Protein AF-W6THU1-F1 (afdb_monomer)

InterPro domains:
  IPR005235 Metallophosphoesterase, YmdB-like [PF13277] (6-99)
  IPR005235 Metallophosphoesterase, YmdB-like [PTHR36303] (3-99)
  IPR029052 Metallo-dependent phosphatase-like [G3DSA:3.60.21.10] (3-100)
  IPR029052 Metallo-dependent phosphatase-like [SSF56300] (3-96)

Nearest PDB structures (foldseek):
  4b2o-assembly1_D  TM=9.483E-01  e=2.978E-08  Bacillus subtilis subsp. subtilis str. 168
  1t71-assembly1_A  TM=9.172E-01  e=1.342E-07  Mycoplasmoides pneumoniae M129
  2cv9-assembly1_A  TM=9.005E-01  e=1.530E-07  Thermus thermophilus HB8
  1t70-assembly4_H  TM=9.074E-01  e=1.615E-06  Deinococcus radiodurans R1 = ATCC 13939 = DSM 20539
  2xci-assembly1_A  TM=4.344E-01  e=8.362E-01  Aquifex aeolicus

Mean predicted aligned error: 3.11 Å

Foldseek 3Di:
DDAAEAEEEEQAEPVSLVCLQPPVVVVCVVVVHDAYEYEHCHHHVGGEDDPVSVVSNVVSGHQAYEHEPRPCVDPPCQVCQQVDPRYAYPPPDPPVTDHD

Organism: NCBI:txid1432657

pLDDT: mean 94.31, std 5.41, range [68.25, 98.62]

Secondary structure (DSSP, 8-state):
----EEEEEE--HHHHHHHHHHHHHHHHHHHT--EEEEE-TTTTTTSS--HHHHHHHHHTT--EEE--TTTTSSTTTGGGGGG-TTEE--TTS-TTS---

Solvent-accessible surface area (backbone atoms only — not comparable to full-atom values): 5449 Å² total; per-residue (Å²): 140,87,86,36,74,44,76,49,66,71,32,46,25,70,68,32,53,51,49,40,64,74,42,42,58,62,51,29,62,77,68,60,46,77,43,28,38,31,34,30,34,26,30,36,88,68,54,2,45,43,57,72,57,54,53,50,43,42,72,42,61,40,57,34,39,38,36,44,96,31,49,66,72,29,82,69,35,35,81,45,28,68,78,38,95,43,43,35,48,55,83,88,52,64,85,91,52,68,40,78

Sequence (100 aa):
MSLRILVSGEIVGKPGVFVVKNFLHSFKQKNKIDFVISGNNFTTGFRGLCKRHAFLLKKYGVDVLTLGENAFVRAGLSDELDRYNFILKPLNCPARLKGY

Structure (mmCIF, N/CA/C/O backbone):
data_AF-W6THU1-F1
#
_entry.id   AF-W6THU1-F1
#
loop_
_atom_site.group_PDB
_atom_site.id
_atom_site.type_symbol
_atom_site.label_atom_id
_atom_site.label_alt_id
_atom_site.label_comp_id
_atom_site.label_asym_id
_atom_site.label_entity_id
_atom_site.label_seq_id
_atom_site.pdbx_PDB_ins_code
_atom_site.Cartn_x
_atom_site.Cartn_y
_atom_site.Cartn_z
_atom_site.occupancy
_atom_site.B_iso_or_equiv
_atom_site.auth_seq_id
_atom_site.auth_comp_id
_atom_site.auth_asym_id
_atom_site.auth_atom_id
_atom_site.pdbx_PDB_model_num
ATOM 1 N N . MET A 1 1 ? -26.510 -1.101 8.837 1.00 73.31 1 MET A N 1
ATOM 2 C CA . MET A 1 1 ? -25.075 -1.091 9.208 1.00 73.31 1 MET A CA 1
ATOM 3 C C . MET A 1 1 ? -24.376 -0.054 8.345 1.00 73.31 1 MET A C 1
ATOM 5 O O . MET A 1 1 ? -24.738 0.050 7.181 1.00 73.31 1 MET A O 1
ATOM 9 N N . SER A 1 2 ? -23.452 0.735 8.896 1.00 91.19 2 SER A N 1
ATOM 10 C CA . SER A 1 2 ? -22.630 1.674 8.120 1.00 91.19 2 SER A CA 1
ATOM 11 C C . SER A 1 2 ? -21.210 1.133 7.985 1.00 91.19 2 SER A C 1
ATOM 13 O O . SER A 1 2 ? -20.706 0.519 8.919 1.00 91.19 2 SER A O 1
ATOM 15 N N . LEU A 1 3 ? -20.599 1.347 6.820 1.00 96.44 3 LEU A N 1
ATOM 16 C CA . LEU A 1 3 ? -19.205 1.008 6.544 1.00 96.44 3 LEU A CA 1
ATOM 17 C C . LEU A 1 3 ? -18.361 2.280 6.655 1.00 96.44 3 LEU A C 1
ATOM 19 O O . LEU A 1 3 ? -18.695 3.296 6.042 1.00 96.44 3 LEU A O 1
ATOM 23 N N . ARG A 1 4 ? -17.270 2.238 7.419 1.00 98.00 4 ARG A N 1
ATOM 24 C CA . ARG A 1 4 ? -16.330 3.355 7.565 1.00 98.00 4 ARG A CA 1
ATOM 25 C C . ARG A 1 4 ? -15.024 3.039 6.856 1.00 98.00 4 ARG A C 1
ATOM 27 O O . ARG A 1 4 ? -14.295 2.126 7.241 1.00 98.00 4 ARG A O 1
ATOM 34 N N . ILE A 1 5 ? -14.718 3.840 5.841 1.00 98.25 5 ILE A N 1
ATOM 35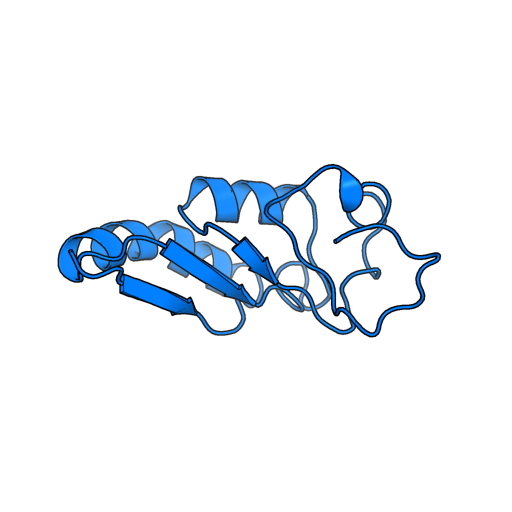 C CA . ILE A 1 5 ? -13.514 3.697 5.024 1.00 98.25 5 ILE A CA 1
ATOM 36 C C . ILE A 1 5 ? -12.538 4.821 5.367 1.00 98.25 5 ILE A C 1
ATOM 38 O O . ILE A 1 5 ? -12.900 5.996 5.334 1.00 98.25 5 ILE A O 1
ATOM 42 N N . LEU A 1 6 ? -11.291 4.463 5.669 1.00 98.31 6 LEU A N 1
ATOM 43 C CA . LEU A 1 6 ? -10.179 5.403 5.749 1.00 98.31 6 LEU A CA 1
ATOM 44 C C . LEU A 1 6 ? -9.437 5.411 4.417 1.00 98.31 6 LEU A C 1
ATOM 46 O O . LEU A 1 6 ? -8.822 4.416 4.043 1.00 98.31 6 LEU A O 1
ATOM 50 N N . VAL A 1 7 ? -9.435 6.558 3.746 1.00 97.88 7 VAL A N 1
ATOM 51 C CA . VAL A 1 7 ? -8.535 6.819 2.622 1.00 97.88 7 VAL A CA 1
ATOM 52 C C . VAL A 1 7 ? -7.372 7.642 3.156 1.00 97.88 7 VAL A C 1
ATOM 54 O O . VAL A 1 7 ? -7.517 8.819 3.480 1.00 97.88 7 VAL A O 1
ATOM 57 N N . SER A 1 8 ? -6.231 6.987 3.331 1.00 94.62 8 SER A N 1
ATOM 58 C CA . SER A 1 8 ? -4.992 7.634 3.740 1.00 94.62 8 SER A CA 1
ATOM 59 C C . SER A 1 8 ? -4.336 8.314 2.543 1.00 94.62 8 SER A C 1
ATOM 61 O O . SER A 1 8 ? -4.464 7.859 1.405 1.00 94.62 8 SER A O 1
ATOM 63 N N . GLY A 1 9 ? -3.600 9.388 2.821 1.00 93.31 9 GLY A N 1
ATOM 64 C CA . GLY A 1 9 ? -2.704 9.985 1.845 1.00 93.31 9 GLY A CA 1
ATOM 65 C C . GLY A 1 9 ? -1.546 9.055 1.473 1.00 93.31 9 GLY A C 1
ATOM 66 O O . GLY A 1 9 ? -1.513 7.862 1.780 1.00 93.31 9 GLY A O 1
ATOM 67 N N . GLU A 1 10 ? -0.566 9.636 0.800 1.00 96.25 10 GLU A N 1
ATOM 68 C CA . GLU A 1 10 ? 0.615 8.923 0.336 1.00 96.25 10 GLU A CA 1
ATOM 69 C C . GLU A 1 10 ? 1.509 8.466 1.504 1.00 96.25 10 GLU A C 1
ATOM 71 O O . GLU A 1 10 ? 1.920 9.263 2.351 1.00 96.25 10 GLU A O 1
ATOM 76 N N . ILE A 1 11 ? 1.866 7.182 1.531 1.00 98.00 11 ILE A N 1
ATOM 77 C CA . ILE A 1 11 ? 2.831 6.640 2.488 1.00 98.00 11 ILE A CA 1
ATOM 78 C C . ILE A 1 11 ? 4.232 6.825 1.914 1.00 98.00 11 ILE A C 1
ATOM 80 O O . ILE A 1 11 ? 4.685 6.058 1.063 1.00 98.00 11 ILE A O 1
ATOM 84 N N . VAL A 1 12 ? 4.946 7.826 2.425 1.00 97.88 12 VAL A N 1
ATOM 85 C CA . VAL A 1 12 ? 6.260 8.220 1.906 1.00 97.88 12 VAL A CA 1
ATOM 86 C C . VAL A 1 12 ? 7.398 7.618 2.735 1.00 97.88 12 VAL A C 1
ATOM 88 O O . VAL A 1 12 ? 7.568 7.919 3.921 1.00 97.88 12 VAL A O 1
ATOM 91 N N . GLY A 1 13 ? 8.230 6.802 2.085 1.00 97.19 13 GLY A N 1
ATOM 92 C CA . GLY A 1 13 ? 9.473 6.285 2.657 1.00 97.19 13 GLY A CA 1
ATOM 93 C C . GLY A 1 13 ? 9.325 5.472 3.953 1.00 97.19 13 GLY A C 1
ATOM 94 O O . GLY A 1 13 ? 8.243 5.067 4.381 1.00 97.19 13 GLY A O 1
ATOM 95 N N . LYS A 1 14 ? 10.464 5.249 4.622 1.00 96.50 14 LYS A N 1
ATOM 96 C CA . LYS A 1 14 ? 10.514 4.587 5.938 1.00 96.50 14 LYS A CA 1
ATOM 97 C C . LYS A 1 14 ? 9.692 5.316 7.020 1.00 96.50 14 LYS A C 1
ATOM 99 O O . LYS A 1 14 ? 9.047 4.608 7.792 1.00 96.50 14 LYS A O 1
ATOM 104 N N . PRO A 1 15 ? 9.673 6.665 7.097 1.00 97.12 15 PRO A N 1
ATOM 105 C CA . PRO A 1 15 ? 8.867 7.370 8.095 1.00 97.12 15 PRO A CA 1
ATOM 106 C C . PRO A 1 15 ? 7.368 7.086 7.952 1.00 97.12 15 PRO A C 1
ATOM 108 O O . PRO A 1 15 ? 6.718 6.777 8.947 1.00 97.12 15 PRO A O 1
ATOM 111 N N . GLY A 1 16 ? 6.829 7.086 6.726 1.00 97.75 16 GLY A N 1
ATOM 112 C CA . GLY A 1 16 ? 5.421 6.756 6.488 1.00 97.75 16 GLY A CA 1
ATOM 113 C C . GLY A 1 16 ? 5.080 5.332 6.933 1.00 97.75 16 GLY A C 1
ATOM 114 O O . GLY A 1 16 ? 4.113 5.117 7.663 1.00 97.75 16 GLY A O 1
ATOM 115 N N . VAL A 1 17 ? 5.925 4.358 6.576 1.00 98.00 17 VAL A N 1
ATOM 116 C CA . VAL A 1 17 ? 5.752 2.960 7.013 1.00 98.00 17 VAL A CA 1
ATOM 117 C C . VAL A 1 17 ? 5.816 2.837 8.542 1.00 98.00 17 VAL A C 1
ATOM 119 O O . VAL A 1 17 ? 5.052 2.070 9.129 1.00 98.00 17 VAL A O 1
ATOM 122 N N . PHE A 1 18 ? 6.693 3.600 9.205 1.00 98.12 18 PHE A N 1
ATOM 123 C CA . PHE A 1 18 ? 6.796 3.631 10.666 1.00 98.12 18 PHE A CA 1
ATOM 124 C C . PHE A 1 18 ? 5.523 4.178 11.326 1.00 98.12 18 PHE A C 1
ATOM 126 O O . PHE A 1 18 ? 5.051 3.598 12.304 1.00 98.12 18 PHE A O 1
ATOM 133 N N . VAL A 1 19 ? 4.932 5.246 10.784 1.00 97.88 19 VAL A N 1
ATOM 134 C CA . VAL A 1 19 ? 3.663 5.786 11.297 1.00 97.88 19 VAL A CA 1
ATOM 135 C C . VAL A 1 19 ? 2.551 4.745 11.165 1.00 97.88 19 VAL A C 1
ATOM 137 O O . VAL A 1 19 ? 1.854 4.456 12.135 1.00 97.88 19 VAL A O 1
ATOM 140 N N . VAL A 1 20 ? 2.425 4.110 10.000 1.00 98.25 20 VAL A N 1
ATOM 141 C CA . VAL A 1 20 ? 1.397 3.084 9.766 1.00 98.25 20 VAL A CA 1
ATOM 142 C C . VAL A 1 20 ? 1.544 1.928 10.754 1.00 98.25 20 VAL A C 1
ATOM 144 O O . VAL A 1 20 ? 0.568 1.543 11.395 1.00 98.25 20 VAL A O 1
ATOM 147 N N . LYS A 1 21 ? 2.773 1.428 10.940 1.00 98.38 21 LYS A N 1
ATOM 148 C CA . LYS A 1 21 ? 3.083 0.344 11.881 1.00 98.38 21 LYS A CA 1
ATOM 149 C C . LYS A 1 21 ? 2.601 0.638 13.305 1.00 98.38 21 LYS A C 1
ATOM 151 O O . LYS A 1 21 ? 2.081 -0.262 13.956 1.00 98.38 21 LYS A O 1
ATOM 156 N N . ASN A 1 22 ? 2.820 1.857 13.795 1.00 98.31 22 ASN A N 1
ATOM 157 C CA . ASN A 1 22 ? 2.610 2.184 15.206 1.00 98.31 22 ASN A CA 1
ATOM 158 C C . ASN A 1 22 ? 1.221 2.766 15.506 1.00 98.31 22 ASN A C 1
ATOM 160 O O . ASN A 1 22 ? 0.740 2.618 16.626 1.00 98.31 22 ASN A O 1
ATOM 164 N N . PHE A 1 23 ? 0.572 3.415 14.534 1.00 97.50 23 PHE A N 1
ATOM 165 C CA . PHE A 1 23 ? -0.644 4.199 14.787 1.00 97.50 23 PHE A CA 1
ATOM 166 C C . PHE A 1 23 ? -1.898 3.674 14.088 1.00 97.50 23 PHE A C 1
ATOM 168 O O . PHE A 1 23 ? -2.997 3.899 14.593 1.00 97.50 23 PHE A O 1
ATOM 175 N N . LEU A 1 24 ? -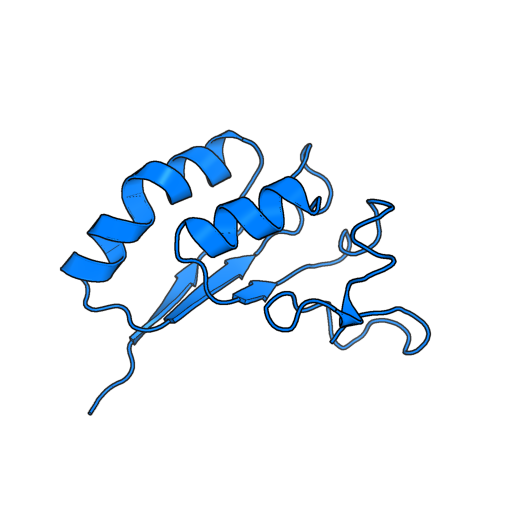1.784 2.968 12.954 1.00 98.06 24 LEU A N 1
ATOM 176 C CA . LEU A 1 24 ? -2.971 2.603 12.171 1.00 98.06 24 LEU A CA 1
ATOM 177 C C . LEU A 1 24 ? -3.929 1.716 12.973 1.00 98.06 24 LEU A C 1
ATOM 179 O O . LEU A 1 24 ? -5.136 1.934 12.949 1.00 98.06 24 LEU A O 1
ATOM 183 N N . HIS A 1 25 ? -3.403 0.749 13.724 1.00 97.81 25 HIS A N 1
ATOM 184 C CA . HIS A 1 25 ? -4.229 -0.193 14.475 1.00 97.81 25 HIS A CA 1
ATOM 185 C C . HIS A 1 25 ? -5.098 0.492 15.543 1.00 97.81 25 HIS A C 1
ATOM 187 O O . HIS A 1 25 ? -6.316 0.309 15.561 1.00 97.81 25 HIS A O 1
ATOM 193 N N . SER A 1 26 ? -4.497 1.324 16.399 1.00 98.06 26 SER A N 1
ATOM 194 C CA . SER A 1 26 ? -5.232 2.059 17.436 1.00 98.06 26 SER A CA 1
ATOM 195 C C . SER A 1 26 ? -6.198 3.078 16.827 1.00 98.06 26 SER A C 1
ATOM 197 O O . SER A 1 26 ? -7.322 3.232 17.309 1.00 98.06 26 SER A O 1
ATOM 199 N N . PHE A 1 27 ? -5.813 3.716 15.717 1.00 97.88 27 PHE A N 1
ATOM 200 C CA . PHE A 1 27 ? -6.683 4.625 14.978 1.00 97.88 27 PHE A CA 1
ATOM 201 C C . PHE A 1 27 ? -7.904 3.910 14.379 1.00 97.88 27 PHE A C 1
ATOM 203 O O . PHE A 1 27 ? -9.017 4.432 14.486 1.00 97.88 27 PHE A O 1
ATOM 210 N N . LYS A 1 28 ? -7.731 2.705 13.809 1.00 98.06 28 LYS A N 1
ATOM 211 C CA . LYS A 1 28 ? -8.842 1.877 13.308 1.00 98.06 28 LYS A CA 1
ATOM 212 C C . LYS A 1 28 ? -9.831 1.550 14.423 1.00 98.06 28 LYS A C 1
ATOM 214 O O . LYS A 1 28 ? -11.025 1.772 14.243 1.00 98.0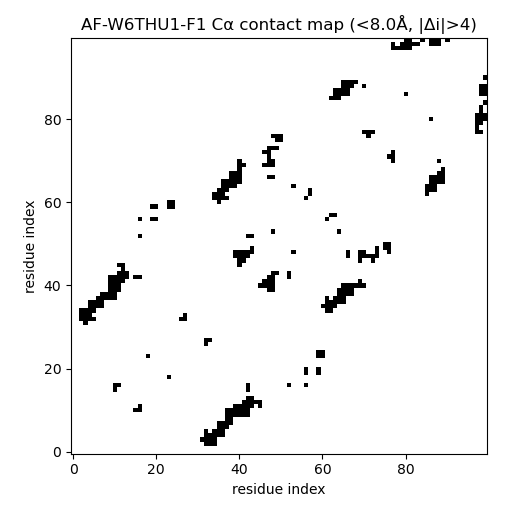6 28 LYS A O 1
ATOM 219 N N . GLN A 1 29 ? -9.342 1.096 15.580 1.00 97.94 29 GLN A N 1
ATOM 220 C CA . GLN A 1 29 ? -10.200 0.753 16.720 1.00 97.94 29 GLN A CA 1
ATOM 221 C C . GLN A 1 29 ? -10.982 1.962 17.244 1.00 97.94 29 GLN A C 1
ATOM 223 O O . GLN A 1 29 ? -12.204 1.902 17.371 1.00 97.94 29 GLN A O 1
ATOM 228 N N . LYS A 1 30 ? -10.294 3.085 17.492 1.00 98.19 30 LYS A N 1
ATOM 229 C CA . LYS A 1 30 ? -10.909 4.299 18.051 1.00 98.19 30 LYS A CA 1
ATOM 230 C C . LYS A 1 30 ? -12.026 4.848 17.160 1.00 98.19 30 LYS A C 1
ATOM 232 O O . LYS A 1 30 ? -13.050 5.301 17.662 1.00 98.19 30 LYS A O 1
ATOM 237 N N . ASN A 1 31 ? -11.833 4.798 15.843 1.00 97.56 31 ASN A N 1
ATOM 238 C CA . ASN A 1 31 ? -12.762 5.381 14.874 1.00 97.56 31 ASN A CA 1
ATOM 239 C C . ASN A 1 31 ? -13.730 4.361 14.256 1.00 97.56 31 ASN A C 1
ATOM 241 O O . ASN A 1 31 ? -14.581 4.754 13.453 1.00 97.56 31 ASN A O 1
ATOM 245 N N . LYS A 1 32 ? -13.635 3.082 14.646 1.00 97.56 32 LYS A N 1
ATOM 246 C CA . LYS A 1 32 ? -14.414 1.967 14.086 1.00 97.56 32 LYS A CA 1
ATOM 247 C C . LYS A 1 32 ? -14.267 1.880 12.560 1.00 97.56 32 LYS A C 1
ATOM 249 O O . LYS A 1 32 ? -15.261 1.878 11.850 1.00 97.56 32 LYS A O 1
ATOM 254 N N . ILE A 1 33 ? -13.030 1.923 12.060 1.00 98.31 33 ILE A N 1
ATOM 255 C CA . ILE A 1 33 ? -12.732 1.848 10.620 1.00 98.31 33 ILE A CA 1
ATOM 256 C C . ILE A 1 33 ? -12.724 0.390 10.174 1.00 98.31 33 ILE A C 1
ATOM 258 O O . ILE A 1 33 ? -11.954 -0.414 10.705 1.00 98.31 33 ILE A O 1
ATOM 262 N N . ASP A 1 34 ? -13.509 0.097 9.145 1.00 98.12 34 ASP A N 1
ATOM 263 C CA . ASP A 1 34 ? -13.692 -1.247 8.602 1.00 98.12 34 ASP A CA 1
ATOM 264 C C . ASP A 1 34 ? -12.723 -1.542 7.451 1.00 98.12 34 ASP A C 1
ATOM 266 O O . ASP A 1 34 ? -12.299 -2.681 7.275 1.00 98.12 34 ASP A O 1
ATOM 270 N N . PHE A 1 35 ? -12.337 -0.516 6.682 1.00 98.31 35 PHE A N 1
ATOM 271 C CA . PHE A 1 35 ? -11.512 -0.676 5.482 1.00 98.31 35 PHE A CA 1
ATOM 272 C C . PHE A 1 35 ? -10.523 0.478 5.300 1.00 98.31 35 PHE A C 1
ATOM 274 O O . PHE A 1 35 ? -10.866 1.638 5.534 1.00 98.31 35 PHE A O 1
ATOM 281 N N . VAL A 1 36 ? -9.297 0.176 4.872 1.00 98.62 36 VAL A N 1
ATOM 282 C CA . VAL A 1 36 ? -8.216 1.158 4.715 1.00 98.62 36 VAL A CA 1
ATOM 283 C C . VAL A 1 36 ? -7.620 1.109 3.313 1.00 98.62 36 VAL A C 1
ATOM 285 O O . VAL A 1 36 ? -7.139 0.071 2.865 1.00 98.62 36 VAL A O 1
ATOM 288 N N . ILE A 1 37 ? -7.565 2.262 2.659 1.00 98.62 37 ILE A N 1
ATOM 289 C CA . ILE A 1 37 ? -6.908 2.469 1.367 1.00 98.62 37 ILE A CA 1
ATOM 290 C C . ILE A 1 37 ? -5.738 3.431 1.582 1.00 98.62 37 ILE A C 1
ATOM 292 O O . ILE A 1 37 ? -5.882 4.400 2.327 1.00 98.62 37 ILE A O 1
ATOM 296 N N . SER A 1 38 ? -4.590 3.198 0.947 1.00 98.25 38 SER A N 1
ATOM 297 C CA . SER A 1 38 ? -3.476 4.159 0.950 1.00 98.25 38 SER A CA 1
ATOM 298 C C . SER A 1 38 ? -2.836 4.324 -0.423 1.00 98.25 38 SER A C 1
ATOM 300 O O . SER A 1 38 ? -2.819 3.377 -1.210 1.00 98.25 38 SER A O 1
ATOM 302 N N . GLY A 1 39 ? -2.258 5.503 -0.671 1.00 98.00 39 GLY A N 1
ATOM 303 C CA . GLY A 1 39 ? -1.351 5.748 -1.798 1.00 98.00 39 GLY A CA 1
ATOM 304 C C . GLY A 1 39 ? 0.079 5.314 -1.473 1.00 98.00 39 GLY A C 1
ATOM 305 O O . GLY A 1 39 ? 0.535 5.484 -0.339 1.00 98.00 39 GLY A O 1
ATOM 306 N N . ASN A 1 40 ? 0.769 4.694 -2.437 1.00 97.38 40 ASN A N 1
ATOM 307 C CA . ASN A 1 40 ? 2.088 4.077 -2.221 1.00 97.38 40 ASN A CA 1
ATOM 308 C C . ASN A 1 40 ? 3.078 4.289 -3.383 1.00 97.38 40 ASN A C 1
ATOM 310 O O . ASN A 1 40 ? 4.025 3.518 -3.574 1.00 97.38 40 ASN A O 1
ATOM 314 N N . ASN A 1 41 ? 2.865 5.335 -4.176 1.00 95.56 41 ASN A N 1
ATOM 315 C CA . ASN A 1 41 ? 3.737 5.758 -5.264 1.00 95.56 41 ASN A CA 1
ATOM 316 C C . ASN A 1 41 ? 5.178 6.116 -4.823 1.00 95.56 41 ASN A C 1
ATOM 318 O O . ASN A 1 41 ? 6.092 6.074 -5.647 1.00 95.56 41 ASN A O 1
ATOM 322 N N . PHE A 1 42 ? 5.407 6.443 -3.547 1.00 97.06 42 PHE A N 1
ATOM 323 C CA . PHE A 1 42 ? 6.684 6.931 -3.002 1.00 97.06 42 PHE A CA 1
ATOM 324 C C . PHE A 1 42 ? 7.161 6.161 -1.754 1.00 97.06 42 PHE A C 1
ATOM 326 O O . PHE A 1 42 ? 8.078 6.588 -1.042 1.00 97.06 42 PHE A O 1
ATOM 333 N N . THR A 1 43 ? 6.581 4.993 -1.475 1.00 97.50 43 THR A N 1
ATOM 334 C CA . THR A 1 43 ? 6.857 4.229 -0.247 1.00 97.50 43 THR A CA 1
ATOM 335 C C . THR 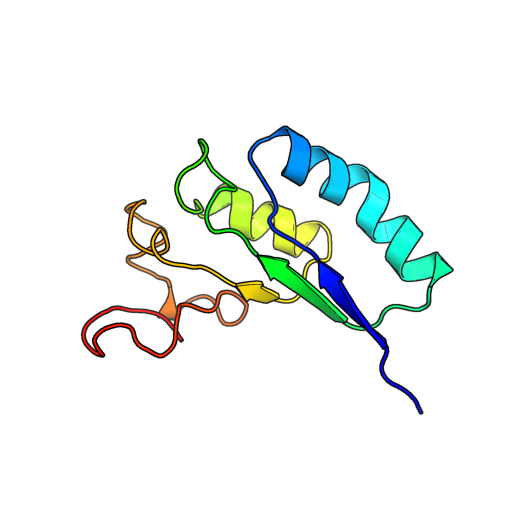A 1 43 ? 8.275 3.673 -0.181 1.00 97.50 43 THR A C 1
ATOM 337 O O . THR A 1 43 ? 8.901 3.667 0.882 1.00 97.50 43 THR A O 1
ATOM 340 N N . THR A 1 44 ? 8.831 3.200 -1.296 1.00 96.50 44 THR A N 1
ATOM 341 C CA . THR A 1 44 ? 10.163 2.591 -1.301 1.00 96.50 44 THR A CA 1
ATOM 342 C C . THR A 1 44 ? 11.174 3.499 -1.981 1.00 96.50 44 THR A C 1
ATOM 344 O O . THR A 1 44 ? 11.164 3.668 -3.196 1.00 96.50 44 THR A O 1
ATOM 347 N N . GLY A 1 45 ? 12.110 4.044 -1.197 1.00 92.06 45 GLY A N 1
ATOM 348 C CA . GLY A 1 45 ? 13.189 4.897 -1.710 1.00 92.06 45 GLY A CA 1
ATOM 349 C C . GLY A 1 45 ? 12.682 6.131 -2.456 1.00 92.06 45 GLY A C 1
ATOM 350 O O . GLY A 1 45 ? 13.319 6.533 -3.419 1.00 92.06 45 GLY A O 1
ATOM 351 N N . PHE A 1 46 ? 11.518 6.661 -2.054 1.00 92.31 46 PHE A N 1
ATOM 352 C CA . PHE A 1 46 ? 10.863 7.810 -2.686 1.00 92.31 46 PHE A CA 1
ATOM 353 C C . PHE A 1 46 ? 10.559 7.609 -4.176 1.00 92.31 46 PHE A C 1
ATOM 355 O O . PHE A 1 46 ? 10.451 8.577 -4.918 1.00 92.31 46 PHE A O 1
ATOM 362 N N . ARG A 1 47 ? 10.443 6.352 -4.632 1.00 94.62 47 ARG A N 1
ATOM 363 C CA . ARG A 1 47 ? 10.044 6.018 -6.001 1.00 94.62 47 ARG A CA 1
ATOM 364 C C . ARG A 1 47 ? 9.553 4.572 -6.101 1.00 94.62 47 ARG A C 1
ATOM 366 O O . ARG A 1 47 ? 10.337 3.614 -6.065 1.00 94.62 47 ARG A O 1
ATOM 373 N N . GLY A 1 48 ? 8.242 4.431 -6.242 1.00 93.81 48 GLY A N 1
ATOM 374 C CA . GLY A 1 48 ? 7.533 3.164 -6.354 1.00 93.81 48 GLY A CA 1
ATOM 375 C C . GLY A 1 48 ? 7.418 2.402 -5.034 1.00 93.81 48 GLY A C 1
ATOM 376 O O . GLY A 1 48 ? 7.792 2.872 -3.956 1.00 93.81 48 GLY A O 1
ATOM 377 N N . LEU A 1 49 ? 6.936 1.168 -5.151 1.00 96.69 49 LEU A N 1
ATOM 378 C CA . LEU A 1 49 ? 6.722 0.235 -4.052 1.00 96.69 49 LEU A CA 1
ATOM 379 C C . LEU A 1 49 ? 7.518 -1.049 -4.316 1.00 96.69 49 LEU A C 1
ATOM 381 O O . LEU A 1 49 ? 7.658 -1.485 -5.453 1.00 96.69 49 LEU A O 1
ATOM 385 N N . CYS A 1 50 ? 8.078 -1.666 -3.276 1.00 95.62 50 CYS A N 1
ATOM 386 C CA . CYS A 1 50 ? 8.681 -2.998 -3.380 1.00 95.62 50 CYS A CA 1
ATOM 387 C C . CYS A 1 50 ? 7.808 -4.015 -2.645 1.00 95.62 50 CYS A C 1
ATOM 389 O O . CYS A 1 50 ? 7.110 -3.650 -1.696 1.00 95.62 50 CYS A O 1
ATOM 391 N N . LYS A 1 51 ? 7.907 -5.299 -3.021 1.00 95.31 51 LYS A N 1
ATOM 392 C CA . LYS A 1 51 ? 7.131 -6.390 -2.402 1.00 95.31 51 LYS A CA 1
ATOM 393 C C . LYS A 1 51 ? 7.185 -6.345 -0.876 1.00 95.31 51 LYS A C 1
ATOM 395 O O . LYS A 1 51 ? 6.152 -6.362 -0.218 1.00 95.31 51 LYS A O 1
ATOM 400 N N . ARG A 1 52 ? 8.386 -6.206 -0.303 1.00 96.12 52 ARG A N 1
ATOM 401 C CA . ARG A 1 52 ? 8.578 -6.176 1.155 1.00 96.12 52 ARG A CA 1
ATOM 402 C C . ARG A 1 52 ? 7.736 -5.090 1.832 1.00 96.12 52 ARG A C 1
ATOM 404 O O . ARG A 1 52 ? 7.097 -5.377 2.835 1.00 96.12 52 ARG A O 1
ATOM 411 N N . HIS A 1 53 ? 7.725 -3.866 1.305 1.00 97.50 53 HIS A N 1
ATOM 412 C CA . HIS A 1 53 ? 6.913 -2.792 1.881 1.00 97.50 53 HIS A CA 1
ATOM 413 C C . HIS A 1 53 ? 5.415 -3.017 1.652 1.00 97.50 53 HIS A C 1
ATOM 415 O O . HIS A 1 53 ? 4.647 -2.804 2.584 1.00 97.50 53 HIS A O 1
ATOM 421 N N . ALA A 1 54 ? 5.008 -3.529 0.485 1.00 97.12 54 ALA A N 1
ATOM 422 C CA . ALA A 1 54 ? 3.607 -3.860 0.21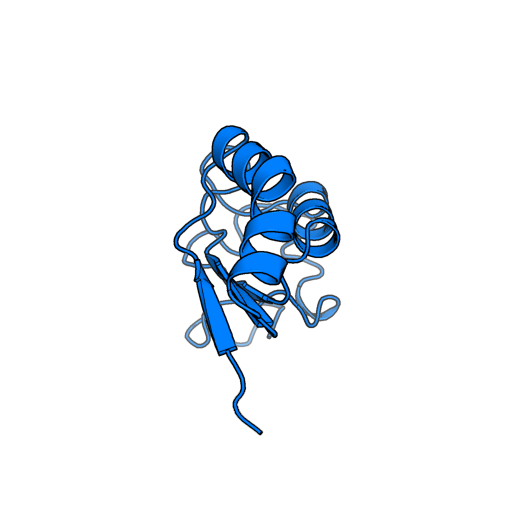4 1.00 97.12 54 ALA A CA 1
ATOM 423 C C . ALA A 1 54 ? 3.046 -4.854 1.249 1.00 97.12 54 ALA A C 1
ATOM 425 O O . ALA A 1 54 ? 2.018 -4.604 1.876 1.00 97.12 54 ALA A O 1
ATOM 426 N N . PHE A 1 55 ? 3.774 -5.944 1.504 1.00 97.44 55 PHE A N 1
ATOM 427 C CA . PHE A 1 55 ? 3.379 -6.948 2.493 1.00 97.44 55 PHE A CA 1
ATOM 428 C C . PHE A 1 55 ? 3.423 -6.431 3.933 1.00 97.44 55 PHE A C 1
ATOM 430 O O . PHE A 1 55 ? 2.577 -6.812 4.739 1.00 97.44 55 PHE A O 1
ATOM 437 N N . LEU A 1 56 ? 4.373 -5.552 4.274 1.00 98.12 56 LEU A N 1
ATOM 438 C CA . LEU A 1 56 ? 4.397 -4.914 5.593 1.00 98.12 56 LEU A CA 1
ATOM 439 C C . LEU A 1 56 ? 3.161 -4.039 5.811 1.00 98.12 56 LEU A C 1
ATOM 441 O O . LEU A 1 56 ? 2.514 -4.169 6.844 1.00 98.12 56 LEU A O 1
ATOM 445 N N . LEU A 1 57 ? 2.799 -3.201 4.839 1.00 98.38 57 LEU A N 1
ATOM 446 C CA . LEU A 1 57 ? 1.616 -2.343 4.930 1.00 98.38 57 LEU A CA 1
ATOM 447 C C . LEU A 1 57 ? 0.323 -3.154 5.018 1.00 98.38 57 LEU A C 1
ATOM 449 O O . LEU A 1 57 ? -0.515 -2.872 5.875 1.00 98.38 57 LEU A O 1
ATOM 453 N N . LYS A 1 58 ? 0.209 -4.220 4.216 1.00 98.12 58 LYS A N 1
ATOM 454 C CA . LYS A 1 58 ? -0.907 -5.165 4.314 1.00 98.12 58 LYS A CA 1
ATOM 455 C C . LYS A 1 58 ? -0.987 -5.792 5.707 1.00 98.12 58 LYS A C 1
ATOM 457 O O . LYS A 1 58 ? -2.049 -5.793 6.323 1.00 98.12 58 LYS A O 1
ATOM 462 N N . LYS A 1 59 ? 0.149 -6.245 6.254 1.00 98.25 59 LYS A N 1
ATOM 463 C CA . LYS A 1 59 ? 0.245 -6.789 7.620 1.00 98.25 59 LYS A CA 1
ATOM 464 C C . LYS A 1 59 ? -0.126 -5.761 8.696 1.00 98.25 59 LYS A C 1
ATOM 466 O O . LYS A 1 59 ? -0.672 -6.142 9.725 1.00 98.25 59 LYS A O 1
ATOM 471 N N . TYR A 1 60 ? 0.163 -4.479 8.482 1.00 98.31 60 TYR A N 1
ATOM 472 C CA . TYR A 1 60 ? -0.174 -3.401 9.420 1.00 98.31 60 TYR A CA 1
ATOM 473 C C . TYR A 1 60 ? -1.634 -2.939 9.333 1.00 98.31 60 TYR A C 1
ATOM 475 O O . TYR A 1 60 ? -2.052 -2.095 10.124 1.00 98.31 60 TYR A O 1
ATOM 483 N N . GLY A 1 61 ? -2.429 -3.530 8.438 1.00 97.69 61 GLY A N 1
ATOM 484 C CA . GLY A 1 61 ? -3.874 -3.327 8.379 1.00 97.69 61 GLY A CA 1
ATOM 485 C C . GLY A 1 61 ? -4.337 -2.359 7.295 1.00 97.69 61 GLY A C 1
ATOM 486 O O . GLY A 1 61 ? -5.469 -1.878 7.392 1.00 97.69 61 GLY A O 1
ATOM 487 N N . VAL A 1 62 ? -3.487 -2.073 6.300 1.00 98.50 62 VAL A N 1
ATOM 488 C CA . VAL A 1 62 ? -3.915 -1.434 5.050 1.00 98.50 62 VAL A CA 1
ATOM 489 C C . VAL A 1 62 ? -4.554 -2.487 4.153 1.00 98.50 62 VAL A C 1
ATOM 491 O O . VAL A 1 62 ? -3.942 -3.512 3.856 1.00 98.50 62 VAL A O 1
ATOM 494 N N . ASP A 1 63 ? -5.785 -2.250 3.721 1.00 98.44 63 ASP A N 1
ATOM 495 C CA . ASP A 1 63 ? -6.559 -3.240 2.985 1.00 98.44 63 ASP A CA 1
ATOM 496 C C . ASP A 1 63 ? -6.259 -3.203 1.487 1.00 98.44 63 ASP A C 1
ATOM 498 O O . ASP A 1 63 ? -6.088 -4.274 0.898 1.00 98.44 63 ASP A O 1
ATOM 502 N N . VAL A 1 64 ? -6.112 -2.005 0.913 1.00 98.12 64 VAL A N 1
ATOM 503 C CA . VAL A 1 64 ? -5.758 -1.778 -0.497 1.00 98.12 64 VAL A CA 1
ATOM 504 C C . VAL A 1 64 ? -4.642 -0.744 -0.623 1.00 98.12 64 VAL A C 1
ATOM 506 O O . VAL A 1 64 ? -4.681 0.324 -0.014 1.00 98.12 64 VAL A O 1
ATOM 509 N N . LEU A 1 65 ? -3.660 -1.063 -1.460 1.00 98.00 65 LEU A N 1
ATOM 510 C CA . LEU A 1 65 ? -2.545 -0.206 -1.831 1.00 98.00 65 LEU A CA 1
ATOM 511 C C . LEU A 1 65 ? -2.766 0.302 -3.253 1.00 98.00 65 LEU A C 1
ATOM 513 O O . LEU A 1 65 ? -2.721 -0.480 -4.198 1.00 98.00 65 LEU A O 1
ATOM 517 N N . THR A 1 66 ? -2.976 1.601 -3.425 1.00 97.19 66 THR A N 1
ATOM 518 C CA . THR A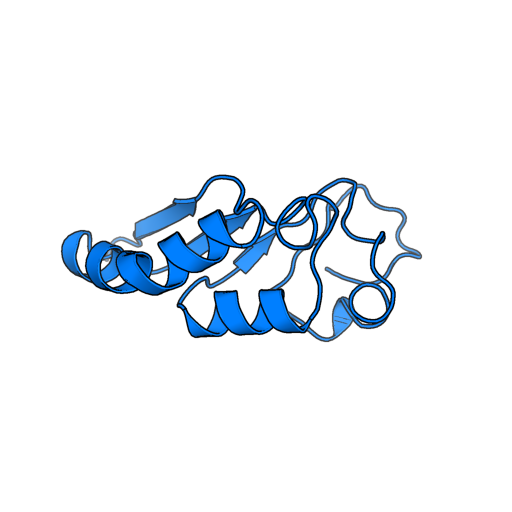 1 66 ? -3.010 2.216 -4.753 1.00 97.19 66 THR A CA 1
ATOM 519 C C . THR A 1 66 ? -1.616 2.692 -5.147 1.00 97.19 66 THR A C 1
ATOM 521 O O . THR A 1 66 ? -0.815 3.133 -4.313 1.00 97.19 66 THR A O 1
ATOM 524 N N . LEU A 1 67 ? -1.305 2.561 -6.432 1.00 95.19 67 LEU A N 1
ATOM 525 C CA . LEU A 1 67 ? -0.080 3.051 -7.053 1.00 95.19 67 LEU A CA 1
ATOM 526 C C . LEU A 1 67 ? -0.391 4.219 -7.997 1.00 95.19 67 LEU A C 1
ATOM 528 O O . LEU A 1 67 ? -1.543 4.477 -8.338 1.00 95.19 67 LEU A O 1
ATOM 532 N N . GLY A 1 68 ? 0.658 4.915 -8.427 1.00 92.62 68 GLY A N 1
ATOM 533 C CA . G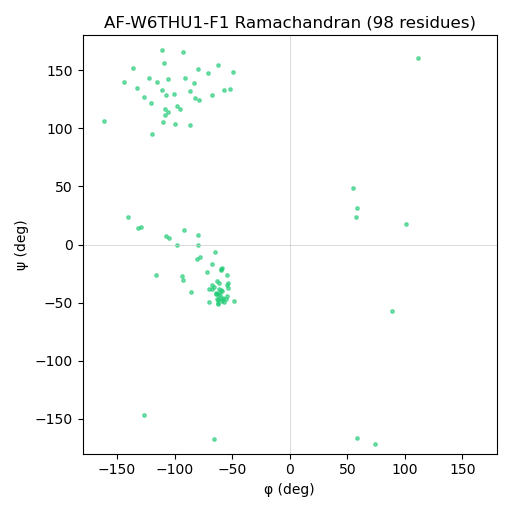LY A 1 68 ? 0.580 5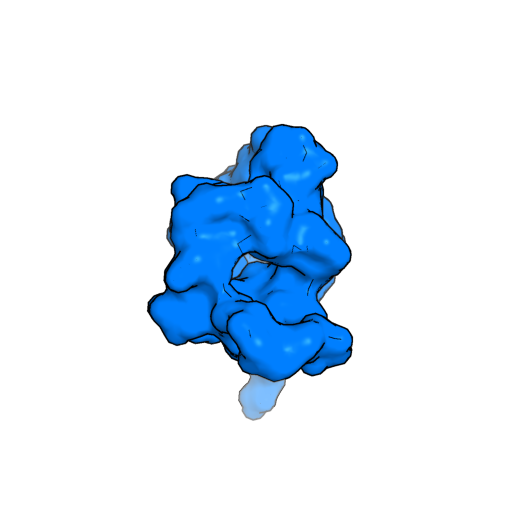.995 -9.407 1.00 92.62 68 GLY A CA 1
ATOM 534 C C . GLY A 1 68 ? 1.535 5.767 -10.575 1.00 92.62 68 GLY A C 1
ATOM 535 O O . GLY A 1 68 ? 1.831 4.637 -10.961 1.00 92.62 68 GLY A O 1
ATOM 536 N N . GLU A 1 69 ? 2.068 6.860 -11.109 1.00 92.00 69 GLU A N 1
ATOM 537 C CA . GLU A 1 69 ? 3.045 6.872 -12.207 1.00 92.00 69 GLU A CA 1
ATOM 538 C C . GLU A 1 69 ? 4.306 6.020 -11.951 1.00 92.00 69 GLU A C 1
ATOM 540 O O . GLU A 1 69 ? 4.908 5.503 -12.889 1.00 92.00 69 GLU A O 1
ATOM 545 N N . ASN A 1 70 ? 4.685 5.803 -10.687 1.00 91.62 70 ASN A N 1
ATOM 546 C CA . ASN A 1 70 ? 5.846 4.998 -10.308 1.00 91.62 70 ASN A CA 1
ATOM 547 C C . ASN A 1 70 ? 5.513 3.513 -10.062 1.00 91.62 70 ASN A C 1
ATOM 549 O O . ASN A 1 70 ? 6.359 2.785 -9.531 1.00 91.62 70 ASN A O 1
ATOM 553 N N . ALA A 1 71 ? 4.323 3.035 -10.450 1.00 88.31 71 ALA A N 1
ATOM 554 C CA . ALA A 1 71 ? 3.884 1.650 -10.239 1.00 88.31 71 ALA A CA 1
ATOM 555 C C . ALA A 1 71 ? 4.867 0.592 -10.781 1.00 88.31 71 ALA A C 1
ATOM 557 O O . ALA A 1 71 ? 5.032 -0.467 -10.178 1.00 88.31 71 ALA A O 1
ATOM 558 N N . PHE A 1 72 ? 5.557 0.896 -11.885 1.00 89.81 72 PHE A N 1
ATOM 559 C CA . PHE A 1 72 ? 6.394 -0.060 -12.622 1.00 89.81 72 PHE A CA 1
ATOM 560 C C . PHE A 1 72 ? 7.903 0.171 -12.474 1.00 89.81 72 PHE A C 1
ATOM 562 O O . PHE A 1 72 ? 8.695 -0.476 -13.148 1.00 89.81 72 PHE A O 1
ATOM 569 N N . VAL A 1 73 ? 8.332 1.086 -11.597 1.00 90.56 73 VAL A N 1
ATOM 570 C CA . VAL A 1 73 ? 9.759 1.447 -11.470 1.00 90.56 73 VAL A CA 1
ATOM 571 C C . VAL A 1 73 ? 10.589 0.338 -10.811 1.00 90.56 73 VAL A C 1
ATOM 573 O O . VAL A 1 73 ? 11.803 0.275 -10.994 1.00 90.56 73 VAL A O 1
ATOM 576 N N . ARG A 1 74 ? 9.961 -0.539 -10.021 1.00 87.06 74 ARG A N 1
ATOM 577 C CA . ARG A 1 74 ? 10.658 -1.576 -9.253 1.00 87.06 74 ARG A CA 1
ATOM 578 C C . ARG A 1 74 ? 10.378 -2.966 -9.806 1.00 87.06 74 ARG A C 1
ATOM 580 O O . ARG A 1 74 ? 9.326 -3.545 -9.522 1.00 87.06 74 ARG A O 1
ATOM 587 N N . ALA A 1 75 ? 11.386 -3.501 -10.496 1.00 84.44 75 ALA A N 1
ATOM 588 C CA . ALA A 1 75 ? 11.436 -4.892 -10.926 1.00 84.44 75 ALA A CA 1
ATOM 589 C C . ALA A 1 75 ? 11.125 -5.850 -9.763 1.00 84.44 75 ALA A C 1
ATOM 591 O O . ALA A 1 75 ? 11.389 -5.564 -8.587 1.00 84.44 75 ALA A O 1
ATOM 592 N N . GLY A 1 76 ? 10.520 -6.984 -10.089 1.00 88.38 76 GLY A N 1
ATOM 593 C CA . GLY A 1 76 ? 10.005 -7.943 -9.127 1.00 88.38 76 GLY A CA 1
ATOM 594 C C . GLY A 1 76 ? 8.566 -7.651 -8.711 1.00 88.38 76 GLY A C 1
ATOM 595 O O . GLY A 1 76 ? 7.728 -8.535 -8.858 1.00 88.38 76 GLY A O 1
ATOM 596 N N . LEU A 1 77 ? 8.244 -6.461 -8.172 1.00 89.81 77 LEU A N 1
ATOM 597 C CA . LEU A 1 77 ? 6.840 -6.154 -7.833 1.00 89.81 77 LEU A CA 1
ATOM 598 C C . LEU A 1 77 ? 6.014 -5.973 -9.110 1.00 89.81 77 LEU A C 1
ATOM 600 O O . LEU A 1 77 ? 4.970 -6.606 -9.237 1.00 89.81 77 LEU A O 1
ATOM 604 N N . SER A 1 78 ? 6.508 -5.158 -10.047 1.00 88.31 78 SER A N 1
ATOM 605 C CA . SER A 1 78 ? 5.856 -4.880 -11.334 1.00 88.31 78 SER A CA 1
ATOM 606 C C . SER A 1 78 ? 5.525 -6.147 -12.126 1.00 88.31 78 SER A C 1
ATOM 608 O O . SER A 1 78 ? 4.489 -6.219 -12.780 1.00 88.31 78 SER A O 1
ATOM 610 N N . ASP A 1 79 ? 6.384 -7.163 -12.036 1.00 89.50 79 ASP A N 1
ATOM 611 C CA . ASP A 1 79 ? 6.293 -8.391 -12.835 1.00 89.50 79 ASP A CA 1
ATOM 612 C C . ASP A 1 79 ? 5.231 -9.370 -12.316 1.00 89.50 79 ASP A C 1
ATOM 614 O O . ASP A 1 79 ? 4.898 -10.354 -12.985 1.00 89.50 79 ASP A O 1
ATOM 618 N N . GLU A 1 80 ? 4.697 -9.104 -11.126 1.00 90.56 80 GLU A N 1
ATOM 619 C CA . GLU A 1 80 ? 3.785 -9.978 -10.393 1.00 90.56 80 GLU A CA 1
ATOM 620 C C . GLU A 1 80 ? 2.552 -9.236 -9.860 1.00 90.56 80 GLU A C 1
ATOM 622 O O . GLU A 1 80 ? 1.837 -9.792 -9.033 1.00 90.56 80 GLU A O 1
ATOM 627 N N . LEU A 1 81 ? 2.270 -8.010 -10.325 1.00 91.06 81 LEU A N 1
ATOM 628 C CA . LEU A 1 81 ? 1.131 -7.216 -9.839 1.00 91.06 81 LEU A CA 1
ATOM 629 C C . LEU A 1 81 ? -0.209 -7.971 -9.923 1.00 91.06 81 LEU A C 1
ATOM 631 O O . LEU A 1 81 ? -0.988 -7.908 -8.978 1.00 91.06 81 LEU A O 1
ATOM 635 N N . ASP A 1 82 ? -0.434 -8.767 -10.976 1.00 90.81 82 ASP A N 1
ATOM 636 C CA . ASP A 1 82 ? -1.643 -9.602 -11.140 1.00 90.81 82 ASP A CA 1
ATOM 637 C C . ASP A 1 82 ? -1.852 -10.626 -10.012 1.00 90.81 82 ASP A C 1
ATOM 639 O O . ASP A 1 82 ? -2.958 -11.123 -9.804 1.00 90.81 82 ASP A O 1
ATOM 643 N N . ARG A 1 83 ? -0.790 -10.970 -9.270 1.00 92.81 83 ARG A N 1
ATOM 644 C CA . ARG A 1 83 ? -0.847 -11.937 -8.164 1.00 92.81 83 ARG A CA 1
ATOM 645 C C . ARG A 1 83 ? -1.379 -11.326 -6.871 1.00 92.81 83 ARG A C 1
ATOM 647 O O . ARG A 1 83 ? -1.657 -12.064 -5.927 1.00 92.81 83 ARG A O 1
ATOM 654 N N . TYR A 1 84 ? -1.488 -10.001 -6.792 1.00 93.75 84 TYR A N 1
ATOM 655 C CA . TYR A 1 84 ? -1.807 -9.291 -5.559 1.00 93.75 84 TYR A CA 1
ATOM 656 C C . TYR A 1 84 ? -3.107 -8.500 -5.712 1.00 93.75 84 TYR A C 1
ATOM 658 O O . TYR A 1 84 ? -3.109 -7.344 -6.116 1.00 93.75 84 TYR A O 1
ATOM 666 N N . ASN A 1 85 ? -4.222 -9.100 -5.294 1.00 94.56 85 ASN A N 1
ATOM 667 C CA . ASN A 1 85 ? -5.557 -8.484 -5.337 1.00 94.56 85 ASN A CA 1
ATOM 668 C C . ASN A 1 85 ? -5.737 -7.243 -4.436 1.00 94.56 85 ASN A C 1
ATOM 670 O O . ASN A 1 85 ? -6.784 -6.604 -4.463 1.00 94.56 85 ASN A O 1
ATOM 674 N N . PHE A 1 86 ? -4.741 -6.919 -3.612 1.00 96.31 86 PHE A N 1
ATOM 675 C CA . PHE A 1 86 ? -4.741 -5.770 -2.711 1.00 96.31 86 PHE A CA 1
ATOM 676 C C . PHE A 1 86 ? -3.853 -4.625 -3.215 1.00 96.31 86 PHE A C 1
ATOM 678 O O . PHE A 1 86 ? -3.650 -3.659 -2.483 1.00 96.31 86 PHE A O 1
ATOM 685 N N . ILE A 1 87 ? -3.292 -4.733 -4.424 1.00 96.44 87 ILE A N 1
ATOM 686 C CA . ILE A 1 87 ? -2.468 -3.696 -5.047 1.00 96.44 87 ILE A CA 1
ATOM 687 C C . ILE A 1 87 ? -3.131 -3.288 -6.359 1.00 96.44 87 ILE A C 1
ATOM 689 O O . ILE A 1 87 ? -3.318 -4.125 -7.235 1.00 96.44 87 ILE A O 1
ATOM 693 N N . LEU A 1 88 ? -3.466 -2.007 -6.487 1.00 95.44 88 LEU A N 1
ATOM 694 C CA . LEU A 1 88 ? -4.116 -1.448 -7.669 1.00 95.44 88 LEU A CA 1
ATOM 695 C C . LEU A 1 88 ? -3.157 -0.521 -8.409 1.00 95.44 88 LEU A C 1
ATOM 697 O O . LEU A 1 88 ? -2.530 0.352 -7.797 1.00 95.44 88 LEU A O 1
ATOM 701 N N . LYS A 1 89 ? -3.065 -0.686 -9.728 1.00 92.62 89 LYS A N 1
ATOM 702 C CA . LYS A 1 89 ? -2.372 0.260 -10.610 1.00 92.62 89 LYS A CA 1
ATOM 703 C C . LYS A 1 89 ? -3.357 1.298 -11.166 1.00 92.62 89 LYS A C 1
ATOM 705 O O . LYS A 1 89 ? -4.571 1.104 -11.097 1.00 92.62 89 LYS A O 1
ATOM 710 N N . PRO A 1 90 ? -2.867 2.405 -11.748 1.00 93.50 90 PRO A N 1
ATOM 711 C CA . PRO A 1 90 ? -3.737 3.308 -12.486 1.00 93.50 90 PRO A CA 1
ATOM 712 C C . PRO A 1 90 ? -4.469 2.580 -13.623 1.00 93.50 90 PRO A C 1
ATOM 714 O O . PRO A 1 90 ? -3.863 1.854 -14.417 1.00 93.50 90 PRO A O 1
ATOM 717 N N . LEU A 1 91 ? -5.781 2.800 -13.717 1.00 92.62 91 LEU A N 1
ATOM 718 C CA . LEU A 1 91 ? -6.631 2.166 -14.730 1.00 92.62 91 LEU A CA 1
ATOM 719 C C . LEU A 1 91 ? -6.234 2.568 -16.160 1.00 92.62 91 LEU A C 1
ATOM 721 O O . LEU A 1 91 ? -6.363 1.779 -17.088 1.00 92.62 91 LEU A O 1
ATOM 725 N N . ASN A 1 92 ? -5.717 3.785 -16.336 1.00 92.94 92 ASN A N 1
ATOM 726 C CA . ASN A 1 92 ? -5.295 4.337 -17.624 1.00 92.94 92 ASN A CA 1
ATOM 727 C C . ASN A 1 92 ? -3.913 3.842 -18.098 1.00 92.94 92 ASN A C 1
ATOM 729 O O . ASN A 1 92 ? -3.375 4.365 -19.075 1.00 92.94 92 ASN A O 1
ATOM 733 N N . CYS A 1 93 ? -3.310 2.860 -17.425 1.00 88.12 93 CYS A N 1
ATOM 734 C CA . CYS A 1 93 ? -2.094 2.217 -17.906 1.00 88.12 93 CYS A CA 1
ATOM 735 C C . CYS A 1 93 ? -2.370 1.335 -19.141 1.00 88.12 93 CYS A C 1
ATOM 737 O O . CYS A 1 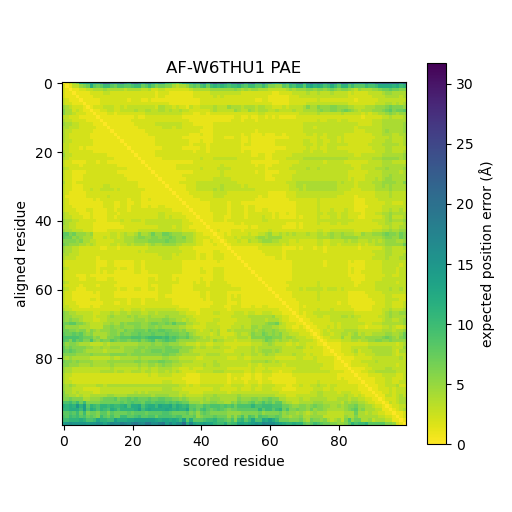93 ? -3.429 0.715 -19.228 1.00 88.12 93 CYS A O 1
ATOM 739 N N . PRO A 1 94 ? -1.410 1.209 -20.081 1.00 86.94 94 PRO A N 1
ATOM 740 C CA . PRO A 1 94 ? -1.542 0.293 -21.211 1.00 86.94 94 PRO A CA 1
ATOM 741 C C . PRO A 1 94 ? -1.890 -1.131 -20.761 1.00 86.94 94 PRO A C 1
ATOM 743 O O . PRO A 1 94 ? -1.220 -1.672 -19.884 1.00 86.94 94 PRO A O 1
ATOM 746 N N . ALA A 1 95 ? -2.862 -1.769 -21.420 1.00 82.19 95 ALA A N 1
ATOM 747 C CA . ALA A 1 95 ? -3.360 -3.105 -21.057 1.00 82.19 95 ALA A CA 1
ATOM 748 C C . ALA A 1 95 ? -2.287 -4.213 -21.069 1.00 82.19 95 ALA A C 1
ATOM 750 O O . ALA A 1 95 ? -2.447 -5.240 -20.423 1.00 82.19 95 ALA A O 1
ATOM 751 N N . ARG A 1 96 ? -1.168 -4.000 -21.776 1.00 84.38 96 ARG A N 1
ATOM 752 C CA . ARG A 1 96 ? -0.009 -4.910 -21.765 1.00 84.38 96 ARG A CA 1
ATOM 753 C C . ARG A 1 96 ? 0.729 -4.958 -20.420 1.00 84.38 96 ARG A C 1
ATOM 755 O O . ARG A 1 96 ? 1.568 -5.832 -20.226 1.00 84.38 96 ARG A O 1
ATOM 762 N N . LEU A 1 97 ? 0.507 -3.977 -19.544 1.00 85.56 97 LEU A N 1
ATOM 763 C CA . LEU A 1 97 ? 1.139 -3.909 -18.233 1.00 85.56 97 LEU A CA 1
ATOM 764 C C . LEU A 1 97 ? 0.323 -4.713 -17.221 1.00 85.56 97 LEU A C 1
ATOM 766 O O . LEU A 1 97 ? -0.889 -4.541 -17.116 1.00 85.56 97 LEU A O 1
ATOM 770 N N . LYS A 1 98 ? 1.021 -5.550 -16.454 1.00 85.06 98 LYS A N 1
ATOM 771 C CA . LYS A 1 98 ? 0.452 -6.393 -15.400 1.00 85.06 98 LYS A CA 1
ATOM 772 C C . LYS A 1 98 ? -0.185 -5.571 -14.276 1.00 85.06 98 LYS A C 1
ATOM 774 O O . LYS A 1 98 ? 0.244 -4.453 -13.990 1.00 85.06 98 LYS A O 1
ATOM 779 N N . GLY A 1 99 ? -1.144 -6.171 -13.589 1.00 80.31 99 GLY A N 1
ATOM 780 C CA . GLY A 1 99 ? -1.885 -5.645 -12.448 1.00 80.31 99 GLY A CA 1
ATOM 781 C C . GLY A 1 99 ? -3.354 -5.373 -12.762 1.00 80.31 99 GLY A C 1
ATOM 782 O O . GLY A 1 99 ? -3.733 -5.175 -13.918 1.00 80.31 99 GLY A O 1
ATOM 783 N N . TYR A 1 100 ? -4.158 -5.287 -11.703 1.00 68.25 100 TYR A N 1
ATOM 784 C CA . TYR A 1 100 ? -5.514 -4.737 -11.760 1.00 68.25 100 TYR A CA 1
ATOM 785 C C . TYR A 1 100 ? -5.436 -3.210 -11.772 1.00 68.25 100 TYR A C 1
ATOM 787 O O . TYR A 1 100 ? -4.857 -2.632 -10.823 1.00 68.25 100 TYR A O 1
#

Radius of gyration: 13.47 Å; Cα contacts (8 Å, |Δi|>4): 182; chains: 1; bounding box: 38×22×40 Å